Protein AF-A0A327ZXE3-F1 (afdb_monomer)

InterPro domains:
  IPR057200 Domain of unknown function DUF7878 [PF25297] (4-129)

Mean predicted aligned error: 6.15 Å

Organism: NCBI:txid1902580

Foldseek 3Di:
DKAKDKDKDDAPCLPPDLQSCLDLVNLQRIKMFIWIDDPNDTQGTGIDSLLQVLQQLVVVLPDPDLAKRFADDLLDPPPPAGQWIWGDDPQFIFIDGPPDDDDTPGHRHPVVVSVNSVVSSVVSQVVSCVSNVDRSVVDHSVNSSVVSVVVNVVD

Secondary structure (DSSP, 8-state):
-EEEEEEEPP-GGGGS-HHHHTSHHHHTT-EEEEEEEETTEEEEEEEEEHHHHHHHHHHHHHSS--PPEEE--SSS--SSS-SEEEEEETTEEEEE-TT--S----EE-HHHHHHHHHHHHHHHHHHHHHHHSS-GGGS-HHHHHHHHHHHHTT-

pLDDT: mean 83.94, std 10.89, range [49.44, 97.44]

Solvent-accessible surface area (backbone atoms only — not comparable to full-atom values): 9082 Å² total; per-residue (Å²): 98,81,47,80,48,72,45,76,48,94,41,89,55,72,82,47,53,54,74,56,28,54,34,70,84,46,47,62,64,38,37,21,41,40,34,33,32,47,70,88,42,78,78,43,80,46,75,38,48,45,63,62,50,42,45,52,52,51,50,52,73,72,44,93,63,88,63,62,48,67,42,57,67,84,88,51,99,46,93,84,63,42,62,38,34,46,32,71,54,90,66,19,32,36,50,47,36,86,87,60,84,81,70,74,50,68,42,86,42,53,70,59,51,54,54,51,52,52,47,50,49,54,54,49,48,54,55,51,25,66,64,36,74,45,76,68,80,81,59,50,65,75,58,49,54,55,51,50,53,56,51,64,77,74,111

Structure (mmCIF, N/CA/C/O backbone):
data_AF-A0A327ZXE3-F1
#
_entry.id   AF-A0A327ZXE3-F1
#
loop_
_atom_site.group_PDB
_atom_site.id
_atom_site.type_symbol
_atom_site.label_atom_id
_atom_site.label_alt_id
_atom_site.label_comp_id
_atom_site.label_asym_id
_atom_site.label_entity_id
_atom_site.label_seq_id
_atom_site.pdbx_PDB_ins_code
_atom_site.Cartn_x
_atom_site.Cartn_y
_atom_site.Cartn_z
_atom_site.occupancy
_atom_site.B_iso_or_equiv
_atom_site.auth_seq_id
_atom_site.auth_comp_id
_atom_site.auth_asym_id
_atom_site.auth_atom_id
_atom_site.pdbx_PDB_model_num
ATOM 1 N N . MET A 1 1 ? -10.953 -12.510 13.128 1.00 82.44 1 MET A N 1
ATOM 2 C CA . MET A 1 1 ? -9.511 -12.249 12.965 1.00 82.44 1 MET A CA 1
ATOM 3 C C . MET A 1 1 ? -9.303 -11.356 11.752 1.00 82.44 1 MET A C 1
ATOM 5 O O . MET A 1 1 ? -9.926 -11.632 10.733 1.00 82.44 1 MET A O 1
ATOM 9 N N . LEU A 1 2 ? -8.486 -10.303 11.879 1.00 85.88 2 LEU A N 1
ATOM 10 C CA . LEU A 1 2 ? -8.085 -9.424 10.772 1.00 85.88 2 LEU A CA 1
ATOM 11 C C . LEU A 1 2 ? -6.917 -10.041 9.994 1.00 85.88 2 LEU A C 1
ATOM 13 O O . LEU A 1 2 ? -5.934 -10.489 10.601 1.00 85.88 2 LEU A O 1
ATOM 17 N N . ASN A 1 3 ? -7.010 -10.017 8.668 1.00 90.00 3 ASN A N 1
ATOM 18 C CA . ASN A 1 3 ? -5.956 -10.448 7.769 1.00 90.00 3 ASN A CA 1
ATOM 19 C C . ASN A 1 3 ? -5.814 -9.512 6.565 1.00 90.00 3 ASN A C 1
ATOM 21 O O . ASN A 1 3 ? -6.817 -9.061 6.015 1.00 90.00 3 ASN A O 1
ATOM 25 N N . PHE A 1 4 ? -4.566 -9.283 6.167 1.00 93.12 4 PHE A N 1
ATOM 26 C CA . PHE A 1 4 ? -4.196 -8.644 4.911 1.00 93.12 4 PHE A CA 1
ATOM 27 C C . PHE A 1 4 ? -3.448 -9.696 4.100 1.00 93.12 4 PHE A C 1
ATOM 29 O O . PHE A 1 4 ? -2.414 -10.186 4.553 1.00 93.12 4 PHE A O 1
ATOM 36 N N . ASP A 1 5 ? -3.994 -10.065 2.950 1.00 94.50 5 ASP A N 1
ATOM 37 C CA . ASP A 1 5 ? -3.368 -10.974 1.997 1.00 94.50 5 ASP A CA 1
ATOM 38 C C . ASP A 1 5 ? -3.067 -10.183 0.726 1.00 94.50 5 ASP A C 1
ATOM 40 O O . ASP A 1 5 ? -3.902 -9.394 0.293 1.00 94.50 5 ASP A O 1
ATOM 44 N N . PHE A 1 6 ? -1.909 -10.397 0.110 1.00 97.06 6 PHE A N 1
ATOM 45 C CA . PHE A 1 6 ? -1.629 -9.842 -1.210 1.00 97.06 6 PHE A CA 1
ATOM 46 C C . PHE A 1 6 ? -0.864 -10.844 -2.070 1.00 97.06 6 PHE A C 1
ATOM 48 O O . PHE A 1 6 ? -0.166 -11.719 -1.552 1.00 97.06 6 PHE A O 1
ATOM 55 N N . HIS A 1 7 ? -1.003 -10.714 -3.385 1.00 95.12 7 HIS A N 1
ATOM 56 C CA . HIS A 1 7 ? -0.208 -11.453 -4.359 1.00 95.12 7 HIS A CA 1
ATOM 57 C C . HIS A 1 7 ? 0.082 -10.570 -5.565 1.00 95.12 7 HIS A C 1
ATOM 59 O O . HIS A 1 7 ? -0.767 -9.772 -5.953 1.00 95.12 7 HIS A O 1
ATOM 65 N N . LEU A 1 8 ? 1.280 -10.708 -6.137 1.00 94.12 8 LEU A N 1
ATOM 66 C CA . LEU A 1 8 ? 1.619 -10.013 -7.375 1.00 94.12 8 LEU A CA 1
ATOM 67 C C . LEU A 1 8 ? 0.692 -10.482 -8.495 1.00 94.12 8 LEU A C 1
ATOM 69 O O . LEU A 1 8 ? 0.446 -11.685 -8.636 1.00 94.12 8 LEU A O 1
ATOM 73 N N . VAL A 1 9 ? 0.206 -9.524 -9.274 1.00 94.19 9 VAL A N 1
ATOM 74 C CA . VAL A 1 9 ? -0.462 -9.788 -10.546 1.00 94.19 9 VAL A CA 1
ATOM 75 C C . VAL A 1 9 ? 0.623 -10.021 -11.597 1.00 94.19 9 VAL A C 1
ATOM 77 O O . VAL A 1 9 ? 1.690 -9.408 -11.535 1.00 94.19 9 VAL A O 1
ATOM 80 N N . GLU A 1 10 ? 0.384 -10.942 -12.534 1.00 88.69 10 GLU A N 1
ATOM 81 C CA . GLU A 1 10 ? 1.316 -11.172 -13.643 1.00 88.69 10 GLU A CA 1
ATOM 82 C C . GLU A 1 10 ? 1.534 -9.865 -14.407 1.00 88.69 10 GLU A C 1
ATOM 84 O O . GLU A 1 10 ? 0.585 -9.245 -14.891 1.00 88.69 10 GLU A O 1
ATOM 89 N N . SER A 1 11 ? 2.795 -9.451 -14.518 1.00 86.25 11 SER A N 1
ATOM 90 C CA . SER A 1 11 ? 3.149 -8.203 -15.176 1.00 86.25 11 SER A CA 1
ATOM 91 C C . SER A 1 11 ? 3.741 -8.508 -16.547 1.00 86.25 11 SER A C 1
ATOM 93 O O . SER A 1 11 ? 4.629 -9.357 -16.667 1.00 86.25 11 SER A O 1
ATOM 95 N N . PRO A 1 12 ? 3.391 -7.752 -17.602 1.00 82.31 12 PRO A N 1
ATOM 96 C CA . PRO A 1 12 ? 4.131 -7.805 -18.859 1.00 82.31 12 PRO A CA 1
ATOM 97 C C . PRO A 1 12 ? 5.629 -7.523 -18.677 1.00 82.31 12 PRO A C 1
ATOM 99 O O . PRO A 1 12 ? 6.422 -7.855 -19.555 1.00 82.31 12 PRO A O 1
ATOM 102 N N . MET A 1 13 ? 6.029 -6.918 -17.555 1.00 86.31 13 MET A N 1
ATOM 103 C CA . MET A 1 13 ? 7.421 -6.635 -17.214 1.00 86.31 13 MET A CA 1
ATOM 104 C C . MET A 1 13 ? 8.186 -7.869 -16.715 1.00 86.31 13 MET A C 1
ATOM 106 O O . MET A 1 13 ? 9.414 -7.825 -16.665 1.00 86.31 13 MET A O 1
ATOM 110 N N . ASP A 1 14 ? 7.513 -8.989 -16.433 1.00 88.06 14 ASP A N 1
ATOM 111 C CA . ASP A 1 14 ? 8.134 -10.246 -15.983 1.00 88.06 14 ASP A CA 1
ATOM 112 C C . ASP A 1 14 ? 9.129 -10.821 -17.002 1.00 88.06 14 ASP A C 1
ATOM 114 O O . ASP A 1 14 ? 10.072 -11.526 -16.641 1.00 88.06 14 ASP A O 1
ATOM 118 N N . GLN A 1 15 ? 8.951 -10.489 -18.284 1.00 89.00 15 GLN A N 1
ATOM 119 C CA . GLN A 1 15 ? 9.843 -10.902 -19.371 1.00 89.00 15 GLN A CA 1
ATOM 120 C C . GLN A 1 15 ? 11.125 -10.058 -19.478 1.00 89.00 15 GLN A C 1
ATOM 122 O O . GLN A 1 15 ? 12.033 -10.406 -20.237 1.00 89.00 15 GLN A O 1
ATOM 127 N N . LEU A 1 16 ? 11.203 -8.931 -18.766 1.00 90.38 16 LEU A N 1
ATOM 128 C CA . LEU A 1 16 ? 12.349 -8.030 -18.807 1.00 90.38 16 LEU A CA 1
ATOM 129 C C . LEU A 1 16 ? 13.496 -8.531 -17.920 1.00 90.38 16 LEU A C 1
ATOM 131 O O . LEU A 1 16 ? 13.296 -9.236 -16.928 1.00 90.38 16 LEU A O 1
ATOM 135 N N . SER A 1 17 ? 14.727 -8.116 -18.242 1.00 91.56 17 SER A N 1
ATOM 136 C CA . SER A 1 17 ? 15.857 -8.356 -17.341 1.00 91.56 17 SER A CA 1
ATOM 137 C C . SER A 1 17 ? 15.643 -7.638 -16.007 1.00 91.56 17 SER A C 1
ATOM 139 O O . SER A 1 17 ? 14.872 -6.684 -15.903 1.00 91.56 17 SER A O 1
ATOM 141 N N . VAL A 1 18 ? 16.354 -8.067 -14.965 1.00 88.75 18 VAL A N 1
ATOM 142 C CA . VAL A 1 18 ? 16.335 -7.378 -13.665 1.00 88.75 18 VAL A CA 1
ATOM 143 C C . VAL A 1 18 ? 16.718 -5.902 -13.815 1.00 88.75 18 VAL A C 1
ATOM 145 O O . VAL A 1 18 ? 16.072 -5.050 -13.208 1.00 88.75 18 VAL A O 1
ATOM 148 N N . GLU A 1 19 ? 17.725 -5.577 -14.639 1.00 89.06 19 GLU A N 1
ATOM 149 C CA . GLU A 1 19 ? 18.128 -4.178 -14.834 1.00 89.06 19 GLU A CA 1
ATOM 150 C C . GLU A 1 19 ? 17.017 -3.344 -15.477 1.00 89.06 19 GLU A C 1
ATOM 152 O O . GLU A 1 19 ? 16.814 -2.192 -15.092 1.00 89.06 19 GLU A O 1
ATOM 157 N N . GLU A 1 20 ? 16.291 -3.931 -16.430 1.00 91.12 20 GLU A N 1
ATOM 158 C CA . GLU A 1 20 ? 15.159 -3.295 -17.095 1.00 91.12 20 GLU A CA 1
ATOM 159 C C . GLU A 1 20 ? 13.956 -3.154 -16.155 1.00 91.12 20 GLU A C 1
ATOM 161 O O . GLU A 1 20 ? 13.382 -2.068 -16.082 1.00 91.12 20 GLU A O 1
ATOM 166 N N . ARG A 1 21 ? 13.610 -4.184 -15.371 1.00 88.81 21 ARG A N 1
ATOM 167 C CA . ARG A 1 21 ? 12.539 -4.103 -14.359 1.00 88.81 21 ARG A CA 1
ATOM 168 C C . ARG A 1 21 ? 12.821 -3.030 -13.316 1.00 88.81 21 ARG A C 1
ATOM 170 O O . ARG A 1 21 ? 11.920 -2.304 -12.927 1.00 88.81 21 ARG A O 1
ATOM 177 N N . ALA A 1 22 ? 14.078 -2.865 -12.913 1.00 86.44 22 ALA A N 1
ATOM 178 C CA . ALA A 1 22 ? 14.479 -1.865 -11.928 1.00 86.44 22 ALA A CA 1
ATOM 179 C C . ALA A 1 22 ? 14.465 -0.410 -12.447 1.00 86.44 22 ALA A C 1
ATOM 181 O O . ALA A 1 22 ? 14.876 0.503 -11.717 1.00 86.44 22 ALA A O 1
ATOM 182 N N . LYS A 1 23 ? 14.044 -0.167 -13.697 1.00 87.62 23 LYS A N 1
ATOM 183 C CA . LYS A 1 23 ? 13.788 1.185 -14.205 1.00 87.62 23 LYS A CA 1
ATOM 184 C C . LYS A 1 23 ? 12.442 1.689 -13.673 1.00 87.62 23 LYS A C 1
ATOM 186 O O . LYS A 1 23 ? 11.469 0.946 -13.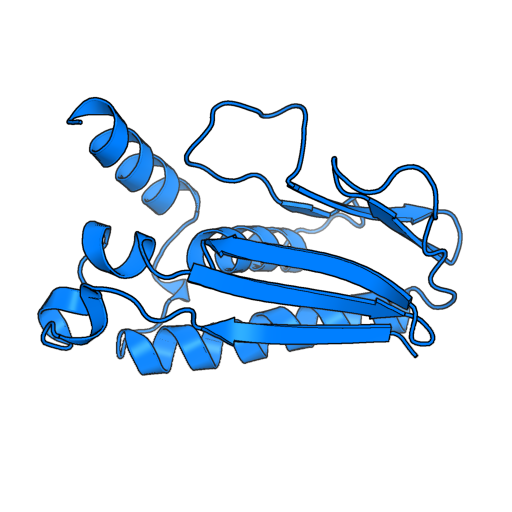762 1.00 87.62 23 LYS A O 1
ATOM 191 N N . PRO A 1 24 ? 12.355 2.950 -13.208 1.00 83.00 24 PRO A N 1
ATOM 192 C CA . PRO A 1 24 ? 11.135 3.498 -12.619 1.00 83.00 24 PRO A CA 1
ATOM 193 C C . PRO A 1 24 ? 9.861 3.252 -13.420 1.00 83.00 24 PRO A C 1
ATOM 195 O O . PRO A 1 24 ? 8.932 2.677 -12.879 1.00 83.00 24 PRO A O 1
ATOM 198 N N . GLY A 1 25 ? 9.835 3.573 -14.715 1.00 81.94 25 GLY A N 1
ATOM 199 C CA . GLY A 1 25 ? 8.626 3.364 -15.523 1.00 81.94 25 GLY A CA 1
ATOM 200 C C . GLY A 1 25 ? 8.162 1.906 -15.621 1.00 81.94 25 GLY A C 1
ATOM 201 O O . GLY A 1 25 ? 6.976 1.670 -15.792 1.00 81.94 25 GLY A O 1
ATOM 202 N N . ASN A 1 26 ? 9.064 0.934 -15.461 1.00 86.88 26 ASN A N 1
ATOM 203 C CA . ASN A 1 26 ? 8.720 -0.482 -15.579 1.00 86.88 26 ASN A CA 1
ATOM 204 C C . ASN A 1 26 ? 8.251 -1.067 -14.249 1.00 86.88 26 ASN A C 1
ATOM 206 O O . ASN A 1 26 ? 7.272 -1.804 -14.225 1.00 86.88 26 ASN A O 1
ATOM 210 N N . PHE A 1 27 ?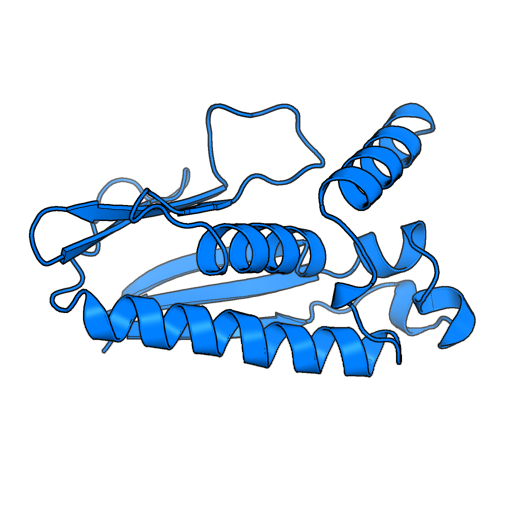 8.926 -0.760 -13.134 1.00 84.19 27 PHE A N 1
ATOM 211 C CA . PHE A 1 27 ? 8.466 -1.287 -11.850 1.00 84.19 27 PHE A CA 1
ATOM 212 C C . PHE A 1 27 ? 7.189 -0.613 -11.359 1.00 84.19 27 PHE A C 1
ATOM 214 O O . PHE A 1 27 ? 6.477 -1.237 -10.586 1.00 84.19 27 PHE A O 1
ATOM 221 N N . MET A 1 28 ? 6.879 0.618 -11.789 1.00 83.31 28 MET A N 1
ATOM 222 C CA . MET A 1 28 ? 5.606 1.255 -11.421 1.00 83.31 28 MET A CA 1
ATOM 223 C C . MET A 1 28 ? 4.393 0.492 -11.944 1.00 83.31 28 MET A C 1
ATOM 225 O O . MET A 1 28 ? 3.370 0.498 -11.282 1.00 83.31 28 MET A O 1
ATOM 229 N N . ALA A 1 29 ? 4.535 -0.232 -13.055 1.00 83.69 29 ALA A N 1
ATOM 230 C CA . ALA A 1 29 ? 3.494 -1.104 -13.598 1.00 83.69 29 ALA A CA 1
ATOM 231 C C . ALA A 1 29 ? 3.364 -2.448 -12.845 1.00 83.69 29 ALA A C 1
ATOM 233 O O . ALA A 1 29 ? 2.844 -3.423 -13.393 1.00 83.69 29 ALA A O 1
ATOM 234 N N . LEU A 1 30 ? 3.944 -2.561 -11.644 1.00 90.69 30 LEU A N 1
ATOM 235 C CA . LEU A 1 30 ? 3.814 -3.747 -10.811 1.00 90.69 30 LEU A CA 1
ATOM 236 C C . LEU A 1 30 ? 2.575 -3.615 -9.930 1.00 90.69 30 LEU A C 1
ATOM 238 O O . LEU A 1 30 ? 2.561 -2.841 -8.970 1.00 90.69 30 LEU A O 1
ATOM 242 N N . ASP A 1 31 ? 1.598 -4.464 -10.211 1.00 93.69 31 ASP A N 1
ATOM 243 C CA . ASP A 1 31 ? 0.368 -4.535 -9.442 1.00 93.69 31 ASP A CA 1
ATOM 244 C C . ASP A 1 31 ? 0.363 -5.724 -8.487 1.00 93.69 31 ASP A C 1
ATOM 246 O O . ASP A 1 31 ? 1.030 -6.750 -8.676 1.00 93.69 31 ASP A O 1
ATOM 250 N N . ALA A 1 32 ? -0.432 -5.586 -7.435 1.00 95.75 32 ALA A N 1
ATOM 251 C CA . ALA A 1 32 ? -0.789 -6.682 -6.561 1.00 95.75 32 ALA A CA 1
ATOM 252 C C . ALA A 1 32 ? -2.277 -6.644 -6.254 1.00 95.75 32 ALA A C 1
ATOM 254 O O . ALA A 1 32 ? -2.823 -5.592 -5.944 1.00 95.75 32 ALA A O 1
ATOM 255 N N . ASN A 1 33 ? -2.914 -7.807 -6.239 1.00 95.81 33 ASN A N 1
ATOM 256 C CA . ASN A 1 33 ? -4.251 -7.925 -5.689 1.00 95.81 33 ASN A CA 1
ATOM 257 C C . ASN A 1 33 ? -4.150 -7.912 -4.161 1.00 95.81 33 ASN A C 1
ATOM 259 O O . ASN A 1 33 ? -3.549 -8.818 -3.570 1.00 95.81 33 ASN A O 1
ATOM 263 N N . LEU A 1 34 ? -4.713 -6.885 -3.524 1.00 95.31 34 LEU A N 1
ATOM 264 C CA . LEU A 1 34 ? -4.785 -6.758 -2.073 1.00 95.31 34 LEU A CA 1
ATOM 265 C C . LEU A 1 34 ? -6.166 -7.195 -1.590 1.00 95.31 34 LEU A C 1
ATOM 267 O O . LEU A 1 34 ? -7.200 -6.734 -2.064 1.00 95.31 34 LEU A O 1
ATOM 271 N N . LYS A 1 35 ? -6.169 -8.047 -0.567 1.00 93.50 35 LYS A N 1
ATOM 272 C CA . LYS A 1 35 ? -7.372 -8.585 0.052 1.00 93.50 35 LYS A CA 1
ATOM 273 C C . LYS A 1 35 ? -7.377 -8.346 1.550 1.00 93.50 35 LYS A C 1
ATOM 275 O O . LYS A 1 35 ? -6.509 -8.834 2.275 1.00 93.50 35 LYS A O 1
ATOM 280 N N . ILE A 1 36 ? -8.399 -7.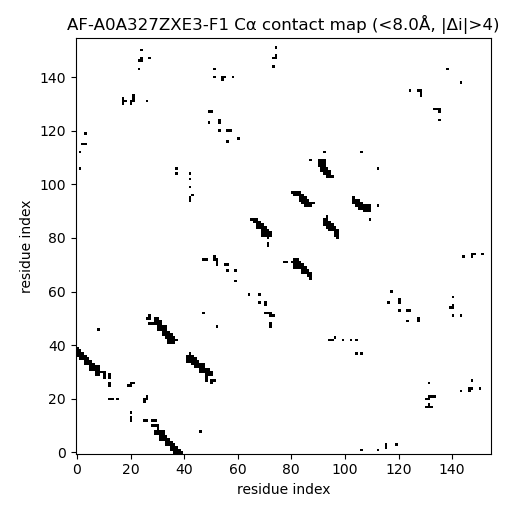647 2.030 1.00 89.94 36 ILE A N 1
ATOM 281 C CA . ILE A 1 36 ? -8.593 -7.363 3.453 1.00 89.94 36 ILE A CA 1
ATOM 282 C C . ILE A 1 36 ? -9.765 -8.194 3.957 1.00 89.94 36 ILE A C 1
ATOM 284 O O . ILE A 1 36 ? -10.888 -8.080 3.467 1.00 89.94 36 ILE A O 1
ATOM 288 N N . LYS A 1 37 ? -9.510 -9.037 4.959 1.00 88.44 37 LYS A N 1
ATOM 289 C CA . LYS A 1 37 ? -10.525 -9.899 5.574 1.00 88.44 37 LYS A CA 1
ATOM 290 C C . LYS A 1 37 ? -10.635 -9.639 7.061 1.00 88.44 37 LYS A C 1
ATOM 292 O O . LYS A 1 37 ? -9.630 -9.625 7.768 1.00 88.44 37 LYS A O 1
ATOM 297 N N . TYR A 1 38 ? -11.858 -9.560 7.566 1.00 85.19 38 TYR A N 1
ATOM 298 C CA . TYR A 1 38 ? -12.123 -9.544 8.998 1.00 85.19 38 TYR A CA 1
ATOM 299 C C . TYR A 1 38 ? -13.284 -10.481 9.327 1.00 85.19 38 TYR A C 1
ATOM 301 O O . TYR A 1 38 ? -14.347 -10.412 8.728 1.00 85.19 38 TYR A O 1
ATOM 309 N N . ASN A 1 39 ? -13.056 -11.418 10.253 1.00 85.38 39 ASN A N 1
ATOM 310 C CA . ASN A 1 39 ? -14.059 -12.418 10.664 1.00 85.38 39 ASN A CA 1
ATOM 311 C C . ASN A 1 39 ? -14.693 -13.190 9.483 1.00 85.38 39 ASN A C 1
ATOM 313 O O . ASN A 1 39 ? -15.879 -13.488 9.504 1.00 85.38 39 ASN A O 1
ATOM 317 N N . ASN A 1 40 ? -13.876 -13.551 8.484 1.00 83.00 40 ASN A N 1
ATOM 318 C CA . ASN A 1 40 ? -14.260 -14.228 7.233 1.00 83.00 40 ASN A CA 1
ATOM 319 C C . ASN A 1 40 ? -15.078 -13.391 6.235 1.00 83.00 40 ASN A C 1
ATOM 321 O O . ASN A 1 40 ? -15.369 -13.890 5.150 1.00 83.00 40 ASN A O 1
ATOM 325 N N . THR A 1 41 ? -15.368 -12.129 6.542 1.00 84.50 41 THR A N 1
ATOM 326 C CA . THR A 1 41 ? -15.927 -11.170 5.585 1.00 84.50 41 THR A CA 1
ATOM 327 C C . THR A 1 41 ? -14.793 -10.469 4.838 1.00 84.50 41 THR A C 1
ATOM 329 O O . THR A 1 41 ? -13.775 -10.112 5.440 1.00 84.50 41 THR A O 1
ATOM 332 N N . ILE A 1 42 ? -14.943 -10.319 3.520 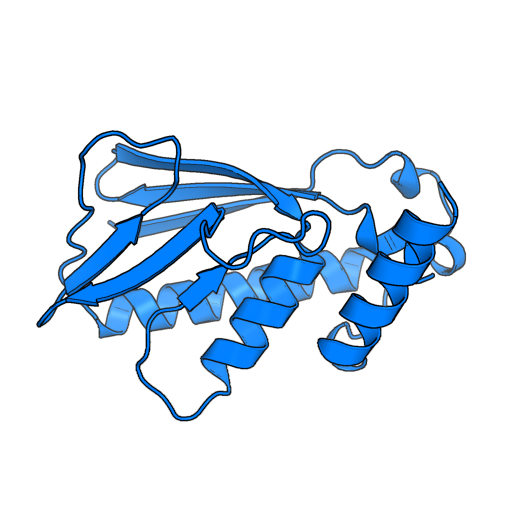1.00 87.06 42 ILE A N 1
ATOM 333 C CA . ILE A 1 42 ? -14.014 -9.587 2.651 1.00 87.06 42 ILE A CA 1
ATOM 334 C C . ILE A 1 42 ? -14.450 -8.120 2.627 1.00 87.06 42 ILE A C 1
ATOM 336 O O . ILE A 1 42 ? -15.590 -7.827 2.287 1.00 87.06 42 ILE A O 1
ATOM 340 N N . TYR A 1 43 ? -13.534 -7.226 2.987 1.00 82.75 43 TYR A N 1
ATOM 341 C CA . TYR A 1 43 ? -13.739 -5.774 3.057 1.00 82.75 43 TYR A CA 1
ATOM 342 C C . TYR A 1 43 ? -12.906 -5.001 2.037 1.00 82.75 43 TYR A C 1
ATOM 344 O O . TYR A 1 43 ? -12.944 -3.780 2.020 1.00 82.75 43 TYR A O 1
ATOM 352 N N . PHE A 1 44 ? -12.086 -5.687 1.253 1.00 87.19 44 PHE A N 1
ATOM 353 C CA . PHE A 1 44 ? -11.363 -5.128 0.119 1.00 87.19 44 PHE A CA 1
ATOM 354 C C . PHE A 1 44 ? -10.800 -6.302 -0.679 1.00 87.19 44 PHE A C 1
ATOM 356 O O . PHE A 1 44 ? -10.346 -7.273 -0.063 1.00 87.19 44 PHE A O 1
ATOM 363 N N . ASP A 1 45 ? -10.877 -6.243 -2.003 1.00 91.25 45 ASP A N 1
ATOM 364 C CA . ASP A 1 45 ? -10.410 -7.289 -2.919 1.00 91.25 45 ASP A CA 1
ATOM 365 C C . ASP A 1 45 ? -10.228 -6.677 -4.310 1.00 91.25 45 ASP A C 1
ATOM 367 O O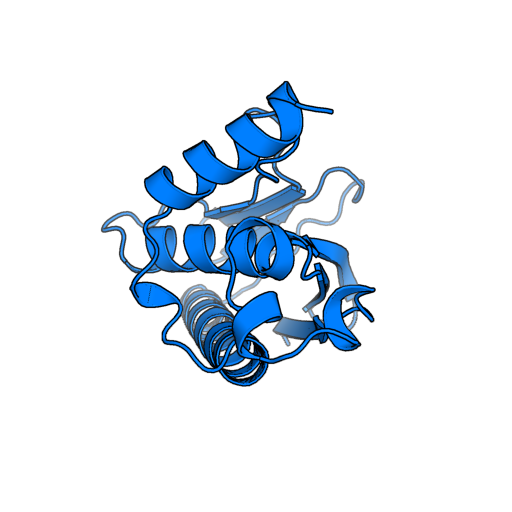 . ASP A 1 45 ? -11.066 -6.855 -5.192 1.00 91.25 45 ASP A O 1
ATOM 371 N N . GLU A 1 46 ? -9.181 -5.871 -4.465 1.00 90.44 46 GLU A N 1
ATOM 372 C CA . GLU A 1 46 ? -8.895 -5.148 -5.707 1.00 90.44 46 GLU A CA 1
ATOM 373 C C . GLU A 1 46 ? -7.388 -5.103 -5.970 1.00 90.44 46 GLU A C 1
ATOM 375 O O . GLU A 1 46 ? -6.567 -5.308 -5.066 1.00 90.44 46 GLU A O 1
ATOM 380 N N . ASP A 1 47 ? -7.038 -4.833 -7.224 1.00 92.38 47 ASP A N 1
ATOM 381 C CA . ASP A 1 47 ? -5.658 -4.640 -7.648 1.00 92.38 47 ASP A CA 1
ATOM 382 C C . ASP A 1 47 ? -5.186 -3.235 -7.260 1.00 92.38 47 ASP A C 1
ATOM 384 O O . ASP A 1 47 ? -5.922 -2.253 -7.365 1.00 92.38 47 ASP A O 1
ATOM 388 N N . ILE A 1 48 ? -3.957 -3.154 -6.762 1.00 92.62 48 ILE A N 1
ATOM 389 C CA . ILE A 1 48 ? -3.305 -1.922 -6.329 1.00 92.62 48 ILE A CA 1
ATOM 390 C C . ILE A 1 48 ? -1.920 -1.821 -6.961 1.00 92.62 48 ILE A C 1
ATOM 392 O O . ILE A 1 48 ? -1.203 -2.823 -7.050 1.00 92.62 48 ILE A O 1
ATOM 396 N N . ALA A 1 49 ? -1.497 -0.597 -7.278 1.00 92.69 49 ALA A N 1
ATOM 397 C CA . ALA A 1 49 ? -0.107 -0.313 -7.611 1.00 92.69 49 ALA A CA 1
ATOM 398 C C . ALA A 1 49 ? 0.743 -0.521 -6.344 1.00 92.69 49 ALA A C 1
ATOM 400 O O . ALA A 1 49 ? 0.802 0.335 -5.452 1.00 92.69 49 ALA A O 1
ATOM 401 N N . ILE A 1 50 ? 1.373 -1.698 -6.216 1.00 94.38 50 ILE A N 1
ATOM 402 C CA . ILE A 1 50 ? 1.934 -2.174 -4.937 1.00 94.38 50 ILE A CA 1
ATOM 403 C C . ILE A 1 50 ? 3.029 -1.240 -4.408 1.00 94.38 50 ILE A C 1
ATOM 405 O O . ILE A 1 50 ? 3.193 -1.080 -3.198 1.00 94.38 50 ILE A O 1
ATOM 409 N N . ILE A 1 51 ? 3.767 -0.592 -5.310 1.00 92.62 51 ILE A N 1
ATOM 410 C CA . ILE A 1 51 ? 4.857 0.318 -4.955 1.00 92.62 51 ILE A CA 1
ATOM 411 C C . ILE A 1 51 ? 4.318 1.655 -4.449 1.00 92.62 51 ILE A C 1
ATOM 413 O O . ILE A 1 51 ? 4.818 2.157 -3.442 1.00 92.62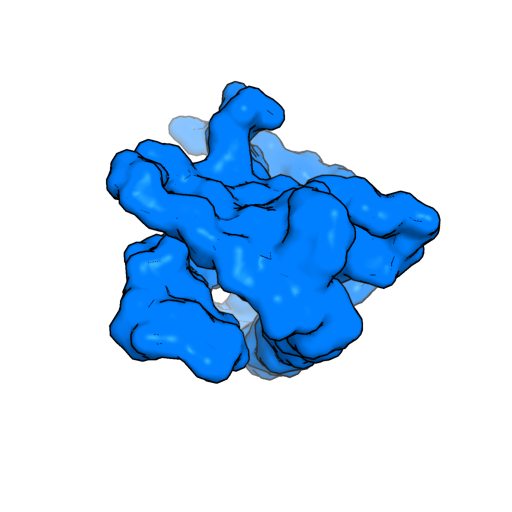 51 ILE A O 1
ATOM 417 N N . GLU A 1 52 ? 3.278 2.205 -5.080 1.00 91.75 52 GLU A N 1
ATOM 418 C CA . GLU A 1 52 ? 2.604 3.413 -4.591 1.00 91.75 52 GLU A CA 1
ATOM 419 C C . GLU A 1 52 ? 2.012 3.177 -3.206 1.00 91.75 52 GLU A C 1
ATOM 421 O O . GLU A 1 52 ? 2.245 3.958 -2.280 1.00 91.75 52 GLU A O 1
ATOM 426 N N . PHE A 1 53 ? 1.294 2.061 -3.058 1.00 94.06 53 PHE A N 1
ATOM 427 C CA . PHE A 1 53 ? 0.690 1.664 -1.798 1.00 94.06 53 PHE A CA 1
ATOM 428 C C . PHE A 1 53 ? 1.750 1.506 -0.706 1.00 94.06 53 PHE A C 1
ATOM 430 O O . PHE A 1 53 ? 1.599 2.044 0.392 1.00 94.06 53 PHE A O 1
ATOM 437 N N . TRP A 1 54 ? 2.850 0.805 -1.006 1.00 95.31 54 TRP A N 1
ATOM 438 C CA . TRP A 1 54 ? 3.945 0.614 -0.059 1.00 95.31 54 TRP A CA 1
ATOM 439 C C . TRP A 1 54 ? 4.567 1.944 0.370 1.00 95.31 54 TRP A C 1
ATOM 441 O O . TRP A 1 54 ? 4.794 2.142 1.564 1.00 95.31 54 TRP A O 1
ATOM 451 N N . LEU A 1 55 ? 4.819 2.862 -0.569 1.00 92.44 55 LEU A N 1
ATOM 452 C CA . LEU A 1 55 ? 5.404 4.170 -0.268 1.00 92.44 55 LEU A CA 1
ATOM 453 C C . LEU A 1 55 ? 4.487 5.006 0.627 1.00 92.44 55 LEU A C 1
ATOM 455 O O . LEU A 1 55 ? 4.961 5.544 1.626 1.00 92.44 55 LEU A O 1
ATOM 459 N N . GLN A 1 56 ? 3.191 5.075 0.308 1.00 92.31 56 GLN A N 1
ATOM 460 C CA . GLN A 1 56 ? 2.206 5.812 1.107 1.00 92.31 56 GLN A CA 1
ATOM 461 C C . GLN A 1 56 ? 2.044 5.196 2.503 1.00 92.31 56 GLN A C 1
ATOM 463 O O . GLN A 1 56 ? 2.055 5.913 3.504 1.00 92.31 56 GLN A O 1
ATOM 468 N N . LEU A 1 57 ? 1.966 3.863 2.599 1.00 93.81 57 LEU A N 1
ATOM 469 C CA . LEU A 1 57 ? 1.869 3.167 3.884 1.00 93.81 57 LEU A CA 1
ATOM 470 C C . LEU A 1 57 ? 3.140 3.341 4.722 1.00 93.81 57 LEU A C 1
ATOM 472 O O . LEU A 1 57 ? 3.068 3.532 5.937 1.00 93.81 57 LEU A O 1
ATOM 476 N N . ASN A 1 58 ? 4.313 3.265 4.092 1.00 93.31 58 ASN A N 1
ATOM 477 C CA . ASN A 1 58 ? 5.588 3.478 4.762 1.00 93.31 58 ASN A CA 1
ATOM 478 C C . ASN A 1 58 ? 5.723 4.921 5.262 1.00 93.31 58 ASN A C 1
ATOM 480 O O . ASN A 1 58 ? 6.176 5.118 6.388 1.00 93.31 58 ASN A O 1
ATOM 484 N N . ASP A 1 59 ? 5.328 5.913 4.465 1.00 90.50 59 ASP A N 1
ATOM 485 C CA . ASP A 1 59 ? 5.333 7.316 4.885 1.00 90.50 59 ASP A CA 1
ATOM 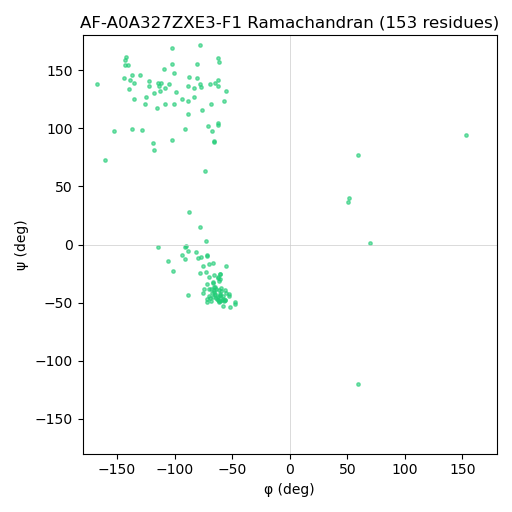486 C C . ASP A 1 59 ? 4.396 7.535 6.080 1.00 90.50 59 ASP A C 1
ATOM 488 O O . ASP A 1 59 ? 4.835 8.024 7.122 1.00 90.50 59 ASP A O 1
ATOM 492 N N . TRP A 1 60 ? 3.157 7.039 5.996 1.00 91.06 60 TRP A N 1
ATOM 493 C CA . TRP A 1 60 ? 2.185 7.120 7.088 1.00 91.06 60 TRP A CA 1
ATOM 494 C C . TRP A 1 60 ? 2.687 6.450 8.379 1.00 91.06 60 TRP A C 1
ATOM 496 O O . TRP A 1 60 ? 2.645 7.062 9.445 1.00 91.06 60 TRP A O 1
ATOM 506 N N . LEU A 1 61 ? 3.246 5.234 8.297 1.00 89.69 61 LEU A N 1
ATOM 507 C CA . LEU A 1 61 ? 3.792 4.511 9.458 1.00 89.69 61 LEU A CA 1
ATOM 508 C C . LEU A 1 61 ? 5.022 5.190 10.088 1.00 89.69 61 LEU A C 1
ATOM 510 O O . LEU A 1 61 ? 5.291 4.970 11.270 1.00 89.69 61 LEU A O 1
ATOM 514 N N . ASN A 1 62 ? 5.789 5.963 9.313 1.00 88.31 62 ASN A N 1
ATOM 515 C CA . ASN A 1 62 ? 6.935 6.737 9.806 1.00 88.31 62 ASN A CA 1
ATOM 516 C C . ASN A 1 62 ? 6.546 8.164 10.238 1.00 88.31 62 ASN A C 1
ATOM 518 O O . ASN A 1 62 ? 7.332 8.853 10.901 1.00 88.31 62 ASN A O 1
ATOM 522 N N . GLY A 1 63 ? 5.338 8.604 9.884 1.00 82.62 63 GLY A N 1
ATOM 523 C CA . GLY A 1 63 ? 4.726 9.835 10.352 1.00 82.62 63 GLY A CA 1
ATOM 524 C C . GLY A 1 63 ? 4.520 9.835 11.869 1.00 82.62 63 GLY A C 1
ATOM 525 O O . GLY A 1 63 ? 4.468 8.805 12.536 1.00 82.62 63 GLY A O 1
ATOM 526 N N . ARG A 1 64 ? 4.422 11.033 12.454 1.00 57.78 64 ARG A N 1
ATOM 527 C CA . ARG A 1 64 ? 4.195 11.199 13.903 1.00 57.78 64 ARG A CA 1
ATOM 528 C C . ARG A 1 64 ? 2.716 11.259 14.293 1.00 57.78 64 ARG A C 1
ATOM 530 O O . ARG A 1 64 ? 2.437 11.427 15.481 1.00 57.78 64 ARG A O 1
ATOM 537 N N . SER A 1 65 ? 1.782 11.187 13.344 1.00 58.81 65 SER A N 1
ATOM 538 C CA . SER A 1 65 ? 0.356 11.323 13.639 1.00 58.81 65 SER A CA 1
ATOM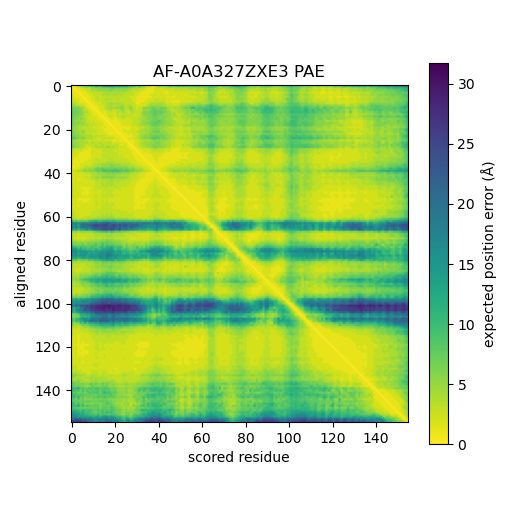 539 C C . SER A 1 65 ? -0.354 9.970 13.696 1.00 58.81 65 SER A C 1
ATOM 541 O O . SER A 1 65 ? 0.013 9.017 13.021 1.00 58.81 65 SER A O 1
ATOM 543 N N . ASN A 1 66 ? -1.371 9.887 14.555 1.00 60.06 66 ASN A N 1
ATOM 544 C CA . ASN A 1 66 ? -2.279 8.740 14.645 1.00 60.06 66 ASN A CA 1
ATOM 545 C C . ASN A 1 66 ? -3.455 8.905 13.667 1.00 60.06 66 ASN A C 1
ATOM 547 O O . ASN A 1 66 ? -4.562 8.461 13.974 1.00 60.06 66 ASN A O 1
ATOM 551 N N . ASP A 1 67 ? -3.244 9.620 12.566 1.00 74.81 67 ASP A N 1
ATOM 552 C CA . ASP A 1 67 ? -4.320 9.997 11.660 1.00 74.81 67 ASP A CA 1
ATOM 553 C C . ASP A 1 67 ? -4.713 8.816 10.766 1.00 74.81 67 ASP A C 1
ATOM 555 O O . ASP A 1 67 ? -4.092 7.753 10.766 1.00 74.81 67 ASP A O 1
ATOM 559 N N . GLU A 1 68 ? -5.799 8.998 10.034 1.00 87.06 68 GLU A N 1
ATOM 560 C CA . GLU A 1 68 ? -6.287 8.075 9.019 1.00 87.06 68 GLU A CA 1
ATOM 561 C C . GLU A 1 68 ? -5.213 7.775 7.963 1.00 87.06 68 GLU A C 1
ATOM 563 O O . GLU A 1 68 ? -4.573 8.687 7.443 1.00 87.06 68 GLU A O 1
ATOM 568 N N . PHE A 1 69 ? -5.013 6.493 7.648 1.00 90.81 69 PHE A N 1
ATOM 569 C CA . PHE A 1 69 ? -4.270 6.097 6.454 1.00 90.81 69 PHE A CA 1
ATOM 570 C C . PHE A 1 69 ? -5.220 6.137 5.262 1.00 90.81 69 PHE A C 1
ATOM 572 O O . PHE A 1 69 ? -6.273 5.502 5.309 1.00 90.81 69 PHE A O 1
ATOM 579 N N . GLN A 1 70 ? -4.841 6.840 4.201 1.00 91.25 70 GLN A N 1
ATOM 580 C CA . GLN A 1 70 ? -5.583 6.894 2.947 1.00 91.25 70 GLN A CA 1
ATOM 581 C C . GLN A 1 70 ? -4.651 6.479 1.816 1.00 91.25 70 GLN A C 1
ATOM 583 O O . GLN A 1 70 ? -3.554 7.019 1.689 1.00 91.25 70 GLN A O 1
ATOM 588 N N . TYR A 1 71 ? -5.087 5.509 1.019 1.00 91.56 71 TYR A N 1
ATOM 589 C CA . TYR A 1 71 ? -4.425 5.141 -0.221 1.00 91.56 71 TYR A CA 1
ATOM 590 C C . TYR A 1 71 ? -5.174 5.754 -1.398 1.00 91.56 71 TYR A C 1
ATOM 592 O O . TYR A 1 71 ? -6.350 5.450 -1.625 1.00 91.56 71 TYR A O 1
ATOM 600 N N . HIS A 1 72 ? -4.458 6.577 -2.156 1.00 88.06 72 HIS A N 1
ATOM 601 C CA . HIS A 1 72 ? -4.885 7.095 -3.450 1.00 88.06 72 HIS A CA 1
ATOM 602 C C . HIS A 1 72 ? -3.967 6.518 -4.523 1.00 88.06 72 HIS A C 1
ATOM 604 O O . HIS A 1 72 ? -2.749 6.489 -4.336 1.00 88.06 72 HIS A O 1
ATOM 610 N N . THR A 1 73 ? -4.527 6.078 -5.647 1.00 85.25 73 THR A N 1
ATOM 611 C CA . THR A 1 73 ? -3.690 5.847 -6.828 1.00 85.25 73 THR A CA 1
ATOM 612 C C . THR A 1 73 ? -3.112 7.183 -7.289 1.00 85.25 73 THR A C 1
ATOM 614 O O . THR A 1 73 ? -3.798 8.204 -7.260 1.00 85.25 73 THR A O 1
ATOM 617 N N . MET A 1 74 ? -1.844 7.190 -7.690 1.00 80.19 74 MET A N 1
ATOM 618 C CA . MET A 1 74 ? -1.203 8.388 -8.236 1.00 80.19 74 MET A CA 1
ATOM 619 C C . MET A 1 74 ? -1.530 8.612 -9.719 1.00 80.19 74 MET A C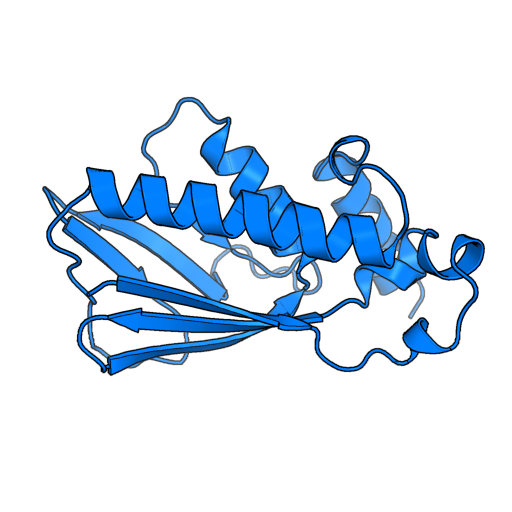 1
ATOM 621 O O . MET A 1 74 ? -1.150 9.646 -10.272 1.00 80.19 74 MET A O 1
ATOM 625 N N . GLU A 1 75 ? -2.215 7.664 -10.363 1.00 72.88 75 GLU A N 1
ATOM 626 C CA . GLU A 1 75 ? -2.583 7.733 -11.780 1.00 72.88 75 GLU A CA 1
ATOM 627 C C . GLU A 1 75 ? -3.777 8.653 -12.051 1.00 72.88 75 GLU A C 1
ATOM 629 O O . GLU A 1 75 ? -3.922 9.192 -13.148 1.00 72.88 75 GLU A O 1
ATOM 634 N N . VAL A 1 76 ? -4.629 8.859 -11.046 1.00 70.06 76 VAL A N 1
ATOM 635 C CA . VAL A 1 76 ? -5.822 9.699 -11.144 1.00 70.06 76 VAL A CA 1
ATOM 636 C C . VAL A 1 76 ? -5.685 10.858 -10.164 1.00 70.06 76 VAL A C 1
ATOM 638 O O . VAL A 1 76 ? -5.420 10.648 -8.984 1.00 70.06 76 VAL A O 1
ATOM 641 N N . GLU A 1 77 ? -5.910 12.090 -10.627 1.00 62.25 77 GLU A N 1
ATOM 642 C CA . GLU A 1 77 ? -6.031 13.264 -9.748 1.00 62.25 77 GLU A CA 1
ATOM 643 C C . GLU A 1 77 ? -7.381 13.244 -9.002 1.00 62.25 77 GLU A C 1
ATOM 645 O O . GLU A 1 77 ? -8.235 14.110 -9.191 1.00 62.25 77 GLU A O 1
ATOM 650 N N . ASP A 1 78 ? -7.595 12.225 -8.165 1.00 68.81 78 ASP A N 1
ATOM 651 C CA . ASP A 1 78 ? -8.720 12.140 -7.235 1.00 68.81 78 ASP A CA 1
ATOM 652 C C . ASP A 1 78 ? -8.213 12.095 -5.788 1.00 68.81 78 ASP A C 1
ATOM 654 O O . ASP A 1 78 ? -8.091 11.052 -5.140 1.00 68.81 78 ASP A O 1
ATOM 658 N N . GLU A 1 79 ? -7.909 13.286 -5.274 1.00 64.12 79 GLU A N 1
ATOM 659 C CA . GLU A 1 79 ? -7.499 13.495 -3.883 1.00 64.12 79 GLU A CA 1
ATOM 660 C C . GLU A 1 79 ? -8.661 13.319 -2.888 1.00 64.12 79 GLU A C 1
ATOM 662 O O . GLU A 1 79 ? -8.439 13.293 -1.679 1.00 64.12 79 GLU A O 1
ATOM 667 N N . PHE A 1 80 ? -9.909 13.213 -3.360 1.00 68.56 80 PHE A N 1
ATOM 668 C CA . PHE A 1 80 ? -11.091 13.209 -2.495 1.00 68.56 80 PHE A CA 1
ATOM 669 C C . PHE A 1 80 ? -11.663 11.811 -2.259 1.00 68.56 80 PHE A C 1
ATOM 671 O O . PHE A 1 80 ? -12.330 11.603 -1.244 1.00 68.56 80 PHE A O 1
ATOM 678 N N . ASN A 1 81 ? -11.391 10.857 -3.152 1.00 77.44 81 ASN A N 1
ATOM 679 C CA . ASN A 1 81 ? -11.908 9.495 -3.060 1.00 77.44 81 ASN A CA 1
ATOM 680 C C . ASN A 1 81 ? -10.759 8.479 -2.934 1.00 77.44 81 ASN A C 1
ATOM 682 O O . ASN A 1 81 ? -10.304 7.938 -3.943 1.00 77.44 81 ASN A O 1
ATOM 686 N N . PRO A 1 82 ? -10.278 8.188 -1.709 1.00 87.19 82 PRO A N 1
ATOM 687 C CA . PRO A 1 82 ? -9.291 7.132 -1.518 1.00 87.19 82 PRO A CA 1
ATOM 688 C C . PRO A 1 82 ? -9.860 5.773 -1.933 1.00 87.19 82 PRO A C 1
ATOM 690 O O . PRO A 1 82 ? -11.010 5.446 -1.625 1.00 87.19 82 PRO A O 1
ATOM 693 N N . LEU A 1 83 ? -9.022 4.945 -2.561 1.00 88.38 83 LEU A N 1
ATOM 694 C CA . LEU A 1 83 ? -9.351 3.551 -2.876 1.00 88.38 83 LEU A CA 1
ATOM 695 C C . LEU A 1 83 ? -9.515 2.731 -1.593 1.00 88.38 83 LEU A C 1
ATOM 697 O O . LEU A 1 83 ? -10.395 1.877 -1.494 1.00 88.38 83 LEU A O 1
ATOM 701 N N . ILE A 1 84 ? -8.692 3.030 -0.584 1.00 89.25 84 ILE A N 1
ATOM 702 C CA . ILE A 1 84 ? -8.799 2.462 0.760 1.00 89.25 84 ILE A CA 1
ATOM 703 C C . ILE A 1 84 ? -8.536 3.558 1.781 1.00 89.25 84 ILE A C 1
ATOM 705 O O . ILE A 1 84 ? -7.540 4.271 1.691 1.00 89.25 84 ILE A O 1
ATOM 709 N N . SER A 1 85 ? -9.376 3.631 2.805 1.00 89.75 85 SER A N 1
ATOM 710 C CA . SER A 1 85 ? -9.090 4.383 4.021 1.00 89.75 85 SER A CA 1
ATOM 711 C C . SER A 1 85 ? -9.147 3.475 5.247 1.00 89.75 85 SER A C 1
ATOM 713 O O . SER A 1 85 ? -10.002 2.592 5.341 1.00 89.75 85 SER A O 1
ATOM 715 N N . ILE A 1 86 ? -8.219 3.692 6.183 1.00 89.38 86 ILE A N 1
ATOM 716 C CA . ILE A 1 86 ? -8.121 3.015 7.475 1.00 89.38 86 ILE A CA 1
ATOM 717 C C . ILE A 1 86 ? -8.008 4.089 8.564 1.00 89.38 86 ILE A C 1
ATOM 719 O O . ILE A 1 86 ? -6.933 4.628 8.828 1.00 89.38 86 ILE A O 1
ATOM 723 N N . SER A 1 87 ? -9.127 4.398 9.218 1.00 87.81 87 SER A N 1
ATOM 724 C CA . SER A 1 87 ? -9.237 5.461 10.229 1.00 87.81 87 SER A CA 1
ATOM 725 C C . SER A 1 87 ? -9.469 4.895 11.631 1.00 87.81 87 SER A C 1
ATOM 727 O O . SER A 1 87 ? -10.255 3.959 11.793 1.00 87.81 87 SER A O 1
ATOM 729 N N . PRO A 1 88 ? -8.830 5.436 12.684 1.00 84.62 88 PRO A N 1
ATOM 730 C CA . PRO A 1 88 ? -9.206 5.100 14.052 1.00 84.62 88 PRO A CA 1
ATOM 731 C C . PRO A 1 88 ? -10.584 5.692 14.393 1.00 84.62 88 PRO A C 1
ATOM 733 O O . PRO A 1 88 ? -10.870 6.846 14.081 1.00 84.62 88 PRO A O 1
ATOM 736 N N . ILE A 1 89 ? -11.432 4.927 15.086 1.00 81.81 89 ILE A N 1
ATOM 737 C CA . ILE A 1 89 ? -12.733 5.383 15.590 1.00 81.81 89 ILE A CA 1
ATOM 738 C C . ILE A 1 89 ? -12.929 4.876 17.029 1.00 81.81 89 ILE A C 1
ATOM 740 O O . ILE A 1 89 ? -13.225 3.710 17.286 1.00 81.81 89 ILE A O 1
ATOM 744 N N . GLY A 1 90 ? -12.673 5.750 18.007 1.00 79.62 90 GLY A N 1
ATOM 745 C CA . GLY A 1 90 ? -12.565 5.340 19.412 1.00 79.62 90 GLY A CA 1
ATOM 746 C C . GLY A 1 90 ? -11.446 4.307 19.610 1.00 79.62 90 GLY A C 1
ATOM 747 O O . GLY A 1 90 ? -10.292 4.576 19.285 1.00 79.62 90 GLY A O 1
ATOM 748 N N . GLU A 1 91 ? -11.803 3.121 20.107 1.00 76.06 91 GLU A N 1
ATOM 749 C CA . GLU A 1 91 ? -10.882 1.986 20.310 1.00 76.06 91 GLU A CA 1
ATOM 750 C C . GLU A 1 91 ? -10.791 1.039 19.093 1.00 76.06 91 GLU A C 1
ATOM 752 O O . GLU A 1 91 ? -10.038 0.059 19.106 1.00 76.06 91 GLU A O 1
ATOM 757 N N . CYS A 1 92 ? -11.561 1.324 18.040 1.00 79.69 92 CYS A N 1
ATOM 758 C CA . CYS A 1 92 ? -11.626 0.538 16.813 1.00 79.69 92 CYS A CA 1
ATOM 759 C C . CYS A 1 92 ? -10.832 1.190 15.678 1.00 79.69 92 CYS A C 1
ATOM 761 O O . CYS A 1 92 ? -10.469 2.365 15.739 1.00 79.69 92 CYS A O 1
ATOM 763 N N . TYR A 1 93 ? -10.645 0.443 14.595 1.00 83.75 93 TYR A N 1
ATOM 764 C CA . TYR A 1 93 ? -10.413 1.018 13.270 1.00 83.75 93 TYR A CA 1
ATOM 765 C C . TYR A 1 93 ? -11.622 0.789 12.378 1.00 83.75 93 TYR A C 1
ATOM 767 O O . TYR A 1 93 ? -12.324 -0.202 12.552 1.00 83.75 93 TYR A O 1
ATOM 775 N N . LYS A 1 94 ? -11.829 1.701 11.433 1.00 85.50 94 LYS A N 1
ATOM 776 C CA . LYS A 1 94 ? -12.796 1.633 10.346 1.00 85.50 94 LYS A CA 1
ATOM 777 C C . LYS A 1 94 ? -12.030 1.518 9.032 1.00 85.50 94 LYS A C 1
ATOM 779 O O . LYS A 1 94 ? -11.102 2.288 8.805 1.00 85.50 94 LYS A O 1
ATOM 784 N N . ILE A 1 95 ? -12.442 0.577 8.186 1.00 85.94 95 ILE A N 1
ATOM 785 C CA . ILE A 1 95 ? -11.955 0.436 6.809 1.00 85.94 95 ILE A CA 1
ATOM 786 C C . ILE A 1 95 ? -13.069 0.866 5.852 1.00 85.94 95 ILE A C 1
ATOM 788 O O . ILE A 1 95 ? -14.223 0.486 6.060 1.00 85.94 95 ILE A O 1
ATOM 792 N N . THR A 1 96 ? -12.740 1.659 4.833 1.00 83.75 96 THR A N 1
ATOM 793 C CA . THR A 1 96 ? -13.676 2.076 3.773 1.00 83.75 96 THR A CA 1
ATOM 794 C C . THR A 1 96 ? -13.044 2.008 2.393 1.00 83.75 96 THR A C 1
ATOM 796 O O . THR A 1 96 ? -11.868 2.332 2.255 1.00 83.75 96 THR A O 1
ATOM 799 N N . SER A 1 97 ? -13.853 1.670 1.387 1.00 82.69 97 SER A N 1
ATOM 800 C CA . SER A 1 97 ? -13.531 1.772 -0.041 1.00 82.69 97 SER A CA 1
ATOM 801 C C . SER A 1 97 ? -14.777 2.195 -0.846 1.00 82.69 97 SER A C 1
ATOM 803 O O . SER A 1 97 ? -15.898 2.004 -0.357 1.00 82.69 97 SER A O 1
ATOM 805 N N . PRO A 1 98 ? -14.628 2.761 -2.061 1.00 76.00 98 PRO A N 1
ATOM 806 C CA . PRO A 1 98 ? -15.748 3.286 -2.854 1.00 76.00 98 PRO A CA 1
ATOM 807 C C . PRO A 1 98 ? -16.820 2.252 -3.245 1.00 76.00 98 PRO A C 1
ATOM 809 O O . PRO A 1 98 ? -17.986 2.609 -3.393 1.00 76.00 98 PRO A O 1
ATOM 812 N N . GLY A 1 99 ? -16.448 0.977 -3.406 1.00 63.56 99 GLY A N 1
ATOM 813 C CA . GLY A 1 99 ? -17.349 -0.094 -3.857 1.00 63.56 99 GLY A CA 1
ATOM 814 C C . GLY A 1 99 ? -18.118 -0.823 -2.750 1.00 63.56 99 GLY A C 1
ATOM 815 O O . GLY A 1 99 ? -18.966 -1.665 -3.045 1.00 63.56 99 GLY A O 1
ATOM 816 N N . ILE A 1 100 ? -17.837 -0.532 -1.477 1.00 62.75 100 ILE A N 1
ATOM 817 C CA . ILE A 1 100 ? -18.458 -1.228 -0.344 1.00 62.75 100 ILE A CA 1
ATOM 818 C C . ILE A 1 100 ? -19.549 -0.339 0.238 1.00 62.75 100 ILE A C 1
ATOM 820 O O . ILE A 1 100 ? -19.328 0.463 1.149 1.00 62.75 100 ILE A O 1
ATOM 824 N N . GLU A 1 101 ? -20.765 -0.503 -0.288 1.00 51.78 101 GLU A N 1
ATOM 825 C CA . GLU A 1 101 ? -21.966 -0.003 0.371 1.00 51.78 101 GLU A CA 1
ATOM 826 C C . GLU A 1 101 ? -22.108 -0.702 1.730 1.00 51.78 101 GLU A C 1
ATOM 828 O O . GLU A 1 101 ? -22.546 -1.843 1.840 1.00 51.78 101 GLU A O 1
ATOM 833 N N . SER A 1 102 ? -21.765 0.020 2.794 1.00 49.44 102 SER A N 1
ATOM 834 C CA . SER A 1 102 ? -22.182 -0.267 4.169 1.00 49.44 102 SER A CA 1
ATOM 835 C C . SER A 1 102 ? -21.785 -1.633 4.744 1.00 49.44 102 SER A C 1
ATOM 837 O O . SER A 1 102 ? -22.628 -2.479 4.997 1.00 49.44 102 SER A O 1
ATOM 839 N N . GLU A 1 103 ? -20.526 -1.788 5.145 1.00 50.47 103 GLU A N 1
ATOM 840 C CA . GLU A 1 103 ? -20.227 -2.536 6.369 1.00 50.47 103 GLU A CA 1
ATOM 841 C C . GLU A 1 103 ? -18.918 -2.008 6.957 1.00 50.47 103 GLU A C 1
ATOM 843 O O . GLU A 1 103 ? -17.814 -2.319 6.521 1.00 50.47 103 GLU A O 1
ATOM 848 N N . ILE A 1 104 ? -19.056 -1.115 7.936 1.00 56.56 104 ILE A N 1
ATOM 849 C CA . ILE A 1 104 ? -17.939 -0.601 8.722 1.00 56.56 104 ILE A CA 1
ATOM 850 C C . ILE A 1 104 ? -17.335 -1.808 9.446 1.00 56.56 104 ILE A C 1
ATOM 852 O O . ILE A 1 104 ? -17.909 -2.279 10.428 1.00 56.56 104 ILE A O 1
ATOM 856 N N . ALA A 1 105 ? -16.186 -2.310 8.985 1.00 60.59 105 ALA A N 1
ATOM 857 C CA . ALA A 1 105 ? -15.380 -3.222 9.786 1.00 60.59 105 ALA A CA 1
ATOM 858 C C . ALA A 1 105 ? -14.870 -2.437 10.994 1.00 60.59 105 ALA A C 1
ATOM 860 O O . ALA A 1 105 ? -13.804 -1.836 10.923 1.00 60.59 105 ALA A O 1
ATOM 861 N N . LEU A 1 106 ? -15.645 -2.396 12.080 1.00 67.62 106 LEU A N 1
ATOM 862 C CA . LEU A 1 106 ? -15.138 -1.977 13.377 1.00 67.62 106 LEU A CA 1
ATOM 863 C C . LEU A 1 106 ? -14.227 -3.092 13.873 1.00 67.62 106 LEU A C 1
ATOM 865 O O . LEU A 1 106 ? -14.668 -4.164 14.294 1.00 67.62 106 LEU A O 1
ATOM 869 N N . ILE A 1 107 ? -12.931 -2.858 13.731 1.00 70.88 107 ILE A N 1
ATOM 870 C CA . ILE A 1 107 ? -11.916 -3.804 14.162 1.00 70.88 107 ILE A CA 1
ATOM 871 C C . ILE A 1 107 ? -11.564 -3.448 15.599 1.00 70.88 107 ILE A C 1
ATOM 873 O O . ILE A 1 107 ? -10.792 -2.519 15.848 1.00 70.88 107 ILE A O 1
ATOM 877 N N . ASP A 1 108 ? -12.148 -4.198 16.530 1.00 64.12 108 ASP A N 1
ATOM 878 C CA . ASP A 1 108 ? -11.851 -4.139 17.959 1.00 64.12 108 ASP A CA 1
ATOM 879 C C . ASP A 1 108 ? -10.414 -4.620 18.190 1.00 64.12 108 ASP A C 1
ATOM 881 O O . ASP A 1 108 ? -10.199 -5.823 18.345 1.00 64.12 108 ASP A O 1
ATOM 885 N N . ASN A 1 109 ? -9.441 -3.696 18.129 1.00 70.31 109 ASN A N 1
ATOM 886 C CA . ASN A 1 109 ? -8.090 -3.736 18.722 1.00 70.31 109 ASN A CA 1
ATOM 887 C C . ASN A 1 109 ? -7.110 -2.863 17.913 1.00 70.31 109 ASN A C 1
ATOM 889 O O . ASN A 1 109 ? -6.463 -3.318 16.963 1.00 70.31 109 ASN A O 1
ATOM 893 N N . LYS A 1 110 ? -6.951 -1.608 18.354 1.00 69.81 110 LYS A N 1
ATOM 894 C CA . LYS A 1 110 ? -6.046 -0.617 17.752 1.00 69.81 110 LYS A CA 1
ATOM 895 C C . LYS A 1 110 ? -4.603 -1.121 17.587 1.00 69.81 110 LYS A C 1
ATOM 897 O O . LYS A 1 110 ? -3.982 -0.934 16.543 1.00 69.81 110 LYS A O 1
ATOM 902 N N . THR A 1 111 ? -4.072 -1.784 18.611 1.00 76.56 111 THR A N 1
ATOM 903 C CA . THR A 1 111 ? -2.686 -2.276 18.627 1.00 76.56 111 THR A CA 1
ATOM 904 C C . THR A 1 111 ? -2.457 -3.367 17.583 1.00 76.56 111 THR A C 1
ATOM 906 O O . THR A 1 111 ? -1.413 -3.397 16.932 1.00 76.56 111 THR A O 1
ATOM 909 N N . GLU A 1 112 ? -3.427 -4.262 17.399 1.00 81.69 112 GLU A N 1
ATOM 910 C CA . GLU A 1 112 ? -3.318 -5.342 16.416 1.00 81.69 112 GLU A CA 1
ATOM 911 C C . GLU A 1 112 ? -3.439 -4.833 14.978 1.00 81.69 112 GLU A C 1
ATOM 913 O O . GLU A 1 112 ? -2.723 -5.335 14.113 1.00 81.69 112 GLU A O 1
ATOM 918 N N . MET A 1 113 ? -4.248 -3.798 14.723 1.00 85.38 113 MET A N 1
ATOM 919 C CA . MET A 1 113 ? -4.292 -3.147 13.407 1.00 85.38 113 MET A CA 1
ATOM 920 C C . MET A 1 113 ? -2.913 -2.615 13.000 1.00 85.38 113 MET A C 1
ATOM 922 O O . MET A 1 113 ? -2.397 -2.977 11.945 1.00 85.38 113 MET A O 1
ATOM 926 N N . VAL A 1 114 ? -2.277 -1.810 13.859 1.00 84.88 114 VAL A N 1
ATOM 927 C CA . VAL A 1 114 ? -0.966 -1.213 13.550 1.00 84.88 114 VAL A CA 1
ATOM 928 C C . VAL A 1 114 ? 0.090 -2.294 13.309 1.00 84.88 114 VAL A C 1
ATOM 930 O O . VAL A 1 114 ? 0.836 -2.215 12.336 1.00 84.88 114 VAL A O 1
ATOM 933 N N . LYS A 1 115 ? 0.126 -3.355 14.128 1.00 88.94 115 LYS A N 1
ATOM 934 C CA . LYS A 1 115 ? 1.036 -4.494 13.903 1.00 88.94 115 LYS A CA 1
ATOM 935 C C . LYS A 1 115 ? 0.800 -5.179 12.557 1.00 88.94 115 LYS A C 1
ATOM 937 O O . LYS A 1 115 ? 1.759 -5.579 11.901 1.00 88.94 115 LYS A O 1
ATOM 942 N N . LYS A 1 116 ? -0.462 -5.340 12.152 1.00 91.50 116 LYS A N 1
ATOM 943 C CA . LYS A 1 116 ? -0.824 -5.956 10.871 1.00 91.50 116 LYS A CA 1
ATOM 944 C C . LYS A 1 116 ? -0.427 -5.078 9.683 1.00 91.50 116 LYS A C 1
ATOM 946 O O . LYS A 1 116 ? 0.085 -5.621 8.713 1.00 91.50 116 LYS A O 1
ATOM 951 N N . LEU A 1 117 ? -0.571 -3.757 9.789 1.00 92.31 117 LEU A N 1
ATOM 952 C CA . LEU A 1 117 ? -0.114 -2.804 8.770 1.00 92.31 117 LEU A CA 1
ATOM 953 C C . LEU A 1 117 ? 1.416 -2.757 8.659 1.00 92.31 117 LEU A C 1
ATOM 955 O O . LEU A 1 117 ? 1.949 -2.784 7.554 1.00 92.31 117 LEU A O 1
ATOM 959 N N . ILE A 1 118 ? 2.129 -2.772 9.791 1.00 93.88 118 ILE A N 1
ATOM 960 C CA . ILE A 1 118 ? 3.595 -2.917 9.832 1.00 93.88 118 ILE A CA 1
ATOM 961 C C . ILE A 1 118 ? 4.020 -4.196 9.108 1.00 93.88 118 ILE A C 1
ATOM 963 O O . ILE A 1 118 ? 4.903 -4.159 8.255 1.00 93.88 118 ILE A O 1
ATOM 967 N N . LYS A 1 119 ? 3.357 -5.318 9.411 1.00 95.81 119 LYS A N 1
ATOM 968 C CA . LYS A 1 119 ? 3.634 -6.590 8.747 1.00 95.81 119 LYS A CA 1
ATOM 969 C C . LYS A 1 119 ? 3.352 -6.525 7.243 1.00 95.81 119 LYS A C 1
ATOM 971 O O . LYS A 1 119 ? 4.190 -6.977 6.475 1.00 95.81 119 LYS A O 1
ATOM 976 N N . LEU A 1 120 ? 2.221 -5.951 6.832 1.00 96.31 120 LEU A N 1
ATOM 977 C CA . LEU A 1 120 ? 1.872 -5.781 5.420 1.00 96.31 120 LEU A CA 1
ATOM 978 C C . LEU A 1 120 ? 2.952 -4.991 4.671 1.00 96.31 120 LEU A C 1
ATOM 980 O O . LEU A 1 120 ? 3.433 -5.449 3.640 1.00 96.31 120 LEU A O 1
ATOM 984 N N . ARG A 1 121 ? 3.386 -3.852 5.228 1.00 96.19 121 ARG A N 1
ATOM 985 C CA . ARG A 1 121 ? 4.480 -3.038 4.679 1.00 96.19 121 ARG A CA 1
ATOM 986 C C . ARG A 1 121 ? 5.765 -3.853 4.523 1.00 96.19 121 ARG A C 1
ATOM 988 O O . ARG A 1 121 ? 6.416 -3.766 3.484 1.00 96.19 121 ARG A O 1
ATOM 995 N N . ASP A 1 122 ? 6.155 -4.604 5.549 1.00 96.69 122 ASP A N 1
ATOM 996 C CA . ASP A 1 122 ? 7.414 -5.357 5.543 1.00 96.69 122 ASP A CA 1
ATOM 997 C C . ASP A 1 122 ? 7.370 -6.543 4.569 1.00 96.69 122 ASP A C 1
ATOM 999 O O . ASP A 1 122 ? 8.352 -6.804 3.872 1.00 96.69 122 ASP A O 1
ATOM 1003 N N . ASP A 1 123 ? 6.229 -7.228 4.476 1.00 97.44 123 ASP A N 1
ATOM 1004 C CA . ASP A 1 123 ? 6.017 -8.319 3.525 1.00 97.44 123 ASP A CA 1
ATOM 1005 C C . ASP A 1 123 ? 6.014 -7.784 2.077 1.00 97.44 123 ASP A C 1
ATOM 1007 O O . ASP A 1 123 ? 6.693 -8.340 1.212 1.00 97.44 123 ASP A O 1
ATOM 1011 N N . MET A 1 124 ? 5.319 -6.668 1.810 1.00 97.19 124 MET A N 1
ATOM 1012 C CA . MET A 1 124 ? 5.325 -6.001 0.499 1.00 97.19 124 MET A CA 1
ATOM 1013 C C . MET A 1 124 ? 6.729 -5.546 0.108 1.00 97.19 124 MET A C 1
ATOM 1015 O O . MET A 1 124 ? 7.149 -5.789 -1.022 1.00 97.19 124 MET A O 1
ATOM 1019 N N . LYS A 1 125 ? 7.485 -4.959 1.050 1.00 96.31 125 LYS A N 1
ATOM 1020 C CA . LYS A 1 125 ? 8.884 -4.570 0.833 1.00 96.31 125 LYS A CA 1
ATOM 1021 C C . LYS A 1 125 ? 9.688 -5.748 0.292 1.00 96.31 125 LYS A C 1
ATOM 1023 O O . LYS A 1 125 ? 10.299 -5.635 -0.762 1.00 96.31 125 LYS A O 1
ATOM 1028 N N . GLN A 1 126 ? 9.650 -6.889 0.979 1.00 96.50 126 GLN A N 1
ATOM 1029 C CA . GLN A 1 126 ? 10.414 -8.070 0.570 1.00 96.50 126 GLN A CA 1
ATOM 1030 C C . GLN A 1 126 ? 10.050 -8.530 -0.843 1.00 96.50 126 GLN A C 1
ATOM 1032 O O . GLN A 1 126 ? 10.939 -8.820 -1.639 1.00 96.50 126 GLN A O 1
ATOM 1037 N N . VAL A 1 127 ? 8.757 -8.574 -1.167 1.00 95.44 127 VAL A N 1
ATOM 1038 C CA . VAL A 1 127 ? 8.286 -8.993 -2.493 1.00 95.44 127 VAL A CA 1
ATOM 1039 C C . VAL A 1 127 ? 8.757 -8.029 -3.585 1.00 95.44 127 VAL A C 1
ATOM 1041 O O . VAL A 1 127 ? 9.294 -8.475 -4.600 1.00 95.44 127 VAL A O 1
ATOM 1044 N N . ILE A 1 128 ? 8.628 -6.719 -3.360 1.00 94.06 128 ILE A N 1
ATOM 1045 C CA . ILE A 1 128 ? 9.080 -5.684 -4.299 1.00 94.06 128 ILE A CA 1
ATOM 1046 C C . ILE A 1 128 ? 10.594 -5.778 -4.509 1.00 94.06 128 ILE A C 1
ATOM 1048 O O . ILE A 1 128 ? 11.066 -5.815 -5.643 1.00 94.06 128 ILE A O 1
ATOM 1052 N N . GLU A 1 129 ? 11.372 -5.855 -3.430 1.00 94.69 129 GLU A N 1
ATOM 1053 C CA . GLU A 1 129 ? 12.835 -5.883 -3.505 1.00 94.69 129 GLU A CA 1
ATOM 1054 C C . GLU A 1 129 ? 13.361 -7.162 -4.157 1.00 94.69 129 GLU A C 1
ATOM 1056 O O . GLU A 1 129 ? 14.356 -7.114 -4.879 1.00 94.69 129 GLU A O 1
ATOM 1061 N N . LEU A 1 130 ? 12.682 -8.298 -3.976 1.00 93.25 130 LEU A N 1
ATOM 1062 C CA . LEU A 1 130 ? 12.981 -9.525 -4.717 1.00 93.25 130 LEU A CA 1
ATOM 1063 C C . LEU A 1 130 ? 12.705 -9.365 -6.217 1.00 93.25 130 LEU A C 1
ATOM 1065 O O . LEU A 1 130 ? 13.462 -9.889 -7.039 1.00 93.25 130 LEU A O 1
ATOM 1069 N N . TYR A 1 131 ? 11.651 -8.629 -6.575 1.00 91.44 131 TYR A N 1
ATOM 1070 C CA . TYR A 1 131 ? 11.281 -8.365 -7.961 1.00 91.44 131 TYR A CA 1
ATOM 1071 C C . TYR A 1 131 ? 12.299 -7.458 -8.675 1.00 91.44 131 TYR A C 1
ATOM 1073 O O . TYR A 1 131 ? 12.781 -7.806 -9.756 1.00 91.44 131 TYR A O 1
ATOM 1081 N N . ILE A 1 132 ? 12.679 -6.331 -8.057 1.00 90.56 132 ILE A N 1
ATOM 1082 C CA . ILE A 1 132 ? 13.583 -5.332 -8.663 1.00 90.56 132 ILE A CA 1
ATOM 1083 C C . ILE A 1 132 ? 15.070 -5.518 -8.312 1.00 90.56 132 ILE A C 1
ATOM 1085 O O . ILE A 1 132 ? 15.917 -4.828 -8.878 1.00 90.56 132 ILE A O 1
ATOM 1089 N N . GLN A 1 133 ? 15.399 -6.411 -7.372 1.00 92.00 133 GLN A N 1
ATOM 1090 C CA . GLN A 1 133 ? 16.744 -6.621 -6.803 1.00 92.00 133 GLN A CA 1
ATOM 1091 C C . GLN A 1 133 ? 17.437 -5.337 -6.315 1.00 92.00 133 GLN A C 1
ATOM 1093 O O . GLN A 1 133 ? 18.651 -5.163 -6.447 1.00 92.00 133 GLN A O 1
ATOM 1098 N N . LYS A 1 134 ? 16.659 -4.415 -5.750 1.00 89.88 134 LYS A N 1
ATOM 1099 C CA . LYS A 1 134 ? 17.121 -3.141 -5.188 1.00 89.88 134 LYS A CA 1
ATOM 1100 C C . LYS A 1 134 ? 16.313 -2.804 -3.952 1.00 89.88 134 LYS A C 1
ATOM 1102 O O . LYS A 1 134 ? 15.162 -3.209 -3.860 1.00 89.88 134 LYS A O 1
ATOM 1107 N N . ASP A 1 135 ? 16.912 -2.023 -3.060 1.00 90.69 135 ASP A N 1
ATOM 1108 C CA . ASP A 1 135 ? 16.205 -1.469 -1.911 1.00 90.69 135 ASP A CA 1
ATOM 1109 C C . ASP A 1 135 ? 15.173 -0.441 -2.389 1.00 90.69 135 ASP A C 1
ATOM 1111 O O . ASP A 1 135 ? 15.537 0.538 -3.042 1.00 90.69 135 ASP A O 1
ATOM 1115 N N . ILE A 1 136 ? 13.893 -0.662 -2.089 1.00 89.12 136 ILE A N 1
ATOM 1116 C CA . ILE A 1 136 ? 12.807 0.234 -2.520 1.00 89.12 136 ILE A CA 1
ATOM 1117 C C . ILE A 1 136 ? 12.772 1.532 -1.690 1.00 89.12 136 ILE A C 1
ATOM 1119 O O . ILE A 1 136 ? 12.255 2.549 -2.143 1.00 89.12 136 ILE A O 1
ATOM 1123 N N . SER A 1 137 ? 13.399 1.556 -0.507 1.00 85.81 137 SER A N 1
ATOM 1124 C CA . SER A 1 137 ? 13.446 2.748 0.356 1.00 85.81 137 SER A CA 1
ATOM 1125 C C . SER A 1 137 ? 14.353 3.869 -0.158 1.00 85.81 137 SER A C 1
ATOM 1127 O O . SER A 1 137 ? 14.301 4.982 0.359 1.00 85.81 137 SER A O 1
ATOM 1129 N N . ILE A 1 138 ? 15.150 3.615 -1.203 1.00 84.56 138 ILE A N 1
ATOM 1130 C CA . ILE A 1 138 ? 15.923 4.662 -1.891 1.00 84.56 138 ILE A CA 1
ATOM 1131 C C . ILE A 1 138 ? 15.024 5.618 -2.686 1.00 84.56 138 ILE A C 1
ATOM 1133 O O . ILE A 1 138 ? 15.480 6.683 -3.105 1.00 84.56 138 ILE A O 1
ATOM 1137 N N . TYR A 1 139 ? 13.776 5.221 -2.944 1.00 82.19 139 TYR A N 1
ATOM 1138 C CA . TYR A 1 139 ? 12.798 6.026 -3.654 1.00 82.19 139 TYR A CA 1
ATOM 1139 C C . TYR A 1 139 ? 11.947 6.811 -2.656 1.00 82.19 139 TYR A C 1
ATOM 1141 O O . TYR A 1 139 ? 11.319 6.250 -1.763 1.00 82.19 139 TYR A O 1
ATOM 1149 N N . GLU A 1 140 ? 11.908 8.129 -2.829 1.00 79.75 140 GLU A N 1
ATOM 1150 C CA . GLU A 1 140 ? 11.005 9.000 -2.078 1.00 79.75 140 GLU A CA 1
ATOM 1151 C C . GLU A 1 140 ? 9.651 9.105 -2.789 1.00 79.75 140 GLU A C 1
ATOM 1153 O O . GLU A 1 140 ? 9.613 9.211 -4.019 1.00 79.75 140 GLU A O 1
ATOM 1158 N N . LEU A 1 141 ? 8.557 9.191 -2.024 1.00 79.31 141 LEU A N 1
ATOM 1159 C CA . LEU A 1 141 ? 7.189 9.364 -2.538 1.00 79.31 141 LEU A CA 1
ATOM 1160 C C . LEU A 1 141 ? 7.108 10.478 -3.599 1.00 79.31 141 LEU A C 1
ATOM 1162 O O . LEU A 1 141 ? 6.694 10.247 -4.730 1.00 79.31 141 LEU A O 1
ATOM 1166 N N . LYS A 1 142 ? 7.664 11.657 -3.292 1.00 78.50 142 LYS A N 1
ATOM 1167 C CA . LYS A 1 142 ? 7.712 12.817 -4.204 1.00 78.50 142 LYS A CA 1
ATOM 1168 C C . LYS A 1 142 ? 8.500 12.573 -5.489 1.00 78.50 142 LYS A C 1
ATOM 1170 O O . LYS A 1 142 ? 8.287 13.255 -6.492 1.00 78.50 142 LYS A O 1
ATOM 1175 N N . SER A 1 143 ? 9.491 11.686 -5.446 1.00 80.25 143 SER A N 1
ATOM 1176 C CA . SER A 1 143 ? 10.263 11.322 -6.636 1.00 80.25 143 SER A CA 1
ATOM 1177 C C . SER A 1 143 ? 9.439 10.417 -7.545 1.00 80.25 143 SER A C 1
ATOM 1179 O O . SER A 1 143 ? 9.476 10.593 -8.761 1.00 80.25 143 SER A O 1
ATOM 1181 N N . ILE A 1 144 ? 8.663 9.510 -6.954 1.00 79.56 144 ILE A N 1
ATOM 1182 C CA . ILE A 1 144 ? 7.756 8.606 -7.660 1.00 79.56 144 ILE A CA 1
ATOM 1183 C C . ILE A 1 144 ? 6.570 9.350 -8.274 1.00 79.56 144 ILE A C 1
ATOM 1185 O O . ILE A 1 144 ? 6.346 9.205 -9.472 1.00 79.56 144 ILE A O 1
ATOM 1189 N N . GLU A 1 145 ? 5.920 10.248 -7.534 1.00 79.81 145 GLU A N 1
ATOM 1190 C CA . GLU A 1 145 ? 4.847 11.108 -8.064 1.00 79.81 145 GLU A CA 1
ATOM 1191 C C . GLU A 1 145 ? 5.286 11.859 -9.332 1.00 79.81 145 GLU A C 1
ATOM 1193 O O . GLU A 1 145 ? 4.563 11.928 -10.322 1.00 79.81 145 GLU A O 1
ATOM 1198 N N . LYS A 1 146 ? 6.514 12.400 -9.338 1.00 81.56 146 LYS A N 1
ATOM 1199 C CA . LYS A 1 146 ? 7.077 13.090 -10.511 1.00 81.56 146 LYS A CA 1
ATOM 1200 C C . LYS A 1 146 ? 7.322 12.162 -11.695 1.00 81.56 146 LYS A C 1
ATOM 1202 O O . LYS A 1 146 ? 7.308 12.632 -12.829 1.00 81.56 146 LYS A O 1
ATOM 1207 N N . ILE A 1 147 ? 7.649 10.897 -11.445 1.00 80.81 147 ILE A N 1
ATOM 1208 C CA . ILE A 1 147 ? 7.855 9.904 -12.502 1.00 80.81 147 ILE A CA 1
ATOM 1209 C C . ILE A 1 147 ? 6.508 9.541 -13.120 1.00 80.81 147 ILE A C 1
ATOM 1211 O O . ILE A 1 147 ? 6.394 9.583 -14.338 1.00 80.81 147 ILE A O 1
ATOM 1215 N N . ILE A 1 148 ? 5.497 9.272 -12.294 1.00 78.00 148 ILE A N 1
ATOM 1216 C CA . ILE A 1 148 ? 4.153 8.890 -12.740 1.00 78.00 148 ILE A CA 1
ATOM 1217 C C . ILE A 1 148 ? 3.511 10.017 -13.549 1.00 78.00 148 ILE A C 1
ATOM 1219 O O . ILE A 1 148 ? 3.106 9.796 -14.686 1.00 78.00 148 ILE A O 1
ATOM 1223 N N . LYS A 1 149 ? 3.566 11.262 -13.055 1.00 79.00 149 LYS A N 1
ATOM 1224 C CA . LYS A 1 149 ? 3.080 12.435 -13.806 1.00 79.00 149 LYS A CA 1
ATOM 1225 C C . LYS A 1 149 ? 3.740 12.578 -15.178 1.00 79.00 149 LYS A C 1
ATOM 1227 O O . LYS A 1 149 ? 3.068 12.885 -16.151 1.00 79.00 149 LYS A O 1
ATOM 1232 N N . LYS A 1 150 ? 5.045 12.302 -15.279 1.00 78.62 150 LYS A N 1
ATOM 1233 C CA . LYS A 1 150 ? 5.761 12.321 -16.565 1.00 78.62 150 LYS A CA 1
ATOM 1234 C C . LYS A 1 150 ? 5.377 11.184 -17.502 1.00 78.62 150 LYS A C 1
ATOM 1236 O O . LYS A 1 150 ? 5.580 11.343 -18.695 1.00 78.62 150 LYS A O 1
ATOM 1241 N N . ILE A 1 151 ? 4.941 10.038 -16.988 1.00 75.62 151 ILE A N 1
ATOM 1242 C CA . ILE A 1 151 ? 4.461 8.934 -17.826 1.00 75.62 151 ILE A CA 1
ATOM 1243 C C . ILE A 1 151 ? 3.100 9.331 -18.403 1.00 75.62 151 ILE A C 1
ATOM 1245 O O . ILE A 1 151 ? 2.946 9.349 -19.617 1.00 75.62 151 ILE A O 1
ATOM 1249 N N . ILE A 1 152 ? 2.189 9.800 -17.546 1.00 73.19 152 ILE A N 1
ATOM 1250 C CA . ILE A 1 152 ? 0.832 10.222 -17.926 1.00 73.19 152 ILE A CA 1
ATOM 1251 C C . ILE A 1 152 ? 0.838 11.401 -18.912 1.00 73.19 152 ILE A C 1
ATOM 1253 O O . ILE A 1 152 ? 0.031 11.431 -19.826 1.00 73.19 152 ILE A O 1
ATOM 1257 N N . GLU A 1 153 ? 1.737 12.381 -18.760 1.00 69.94 153 GLU A N 1
ATOM 1258 C CA . GLU A 1 153 ? 1.830 13.531 -19.682 1.00 69.94 153 GLU A CA 1
ATOM 1259 C C . GLU A 1 153 ? 2.292 13.163 -21.108 1.00 69.94 153 GLU A C 1
ATOM 1261 O O . GLU A 1 153 ? 2.209 14.002 -22.010 1.00 69.94 153 GLU A O 1
ATOM 1266 N N . VAL A 1 154 ? 2.856 11.967 -21.305 1.00 59.62 154 VAL A N 1
ATOM 1267 C CA . VAL A 1 154 ? 3.487 11.542 -22.567 1.00 59.62 154 VAL A CA 1
ATOM 1268 C C . VAL A 1 154 ? 2.620 10.533 -23.337 1.00 59.62 154 VAL A C 1
ATOM 1270 O O . VAL A 1 154 ? 2.866 10.341 -24.532 1.00 59.62 154 VAL A O 1
ATOM 1273 N N . ASP A 1 155 ? 1.605 9.958 -22.687 1.00 53.44 155 ASP A N 1
ATOM 1274 C CA . ASP A 1 155 ? 0.567 9.096 -23.277 1.00 53.44 155 ASP A CA 1
ATOM 1275 C C . ASP A 1 155 ? -0.657 9.902 -23.766 1.00 53.44 155 ASP A C 1
ATOM 1277 O O . ASP A 1 155 ? -1.242 9.510 -24.807 1.00 53.44 155 ASP A O 1
#

Sequence (155 aa):
MLNFDFHLVESPMDQLSVEERAKPGNFMALDANLKIKYNNTIYFDEDIAIIEFWLQLNDWLNGRSNDEFQYHTMEVEDEFNPLISISPIGECYKITSPGIESEIALIDNKTEMVKKLIKLRDDMKQVIELYIQKDISIYELKSIEKIIKKIIEVD

Radius of gyration: 15.84 Å; Cα contacts (8 Å, |Δi|>4): 232; chains: 1; bounding box: 40×28×44 Å

Nearest PDB structures (foldseek):
  9cmi-assembly1_A  TM=3.426E-01  e=8.777E-01  Homo sapiens
  8fgw-assembly1_A  TM=3.355E-01  e=3.071E+00  Homo sapiens
  6ake-assembly2_C  TM=2.738E-01  e=3.460E+00  Mus musculus
  1axk-assembly1_A  TM=2.337E-01  e=2.147E+00  Bacillus subtilis